Protein A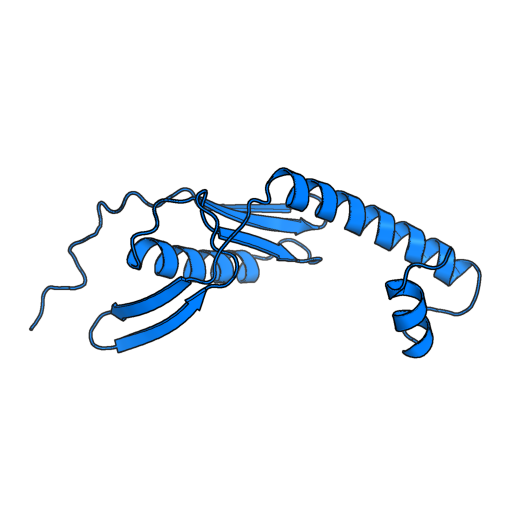F-A0A376MHC3-F1 (afdb_monomer_lite)

Secondary structure (DSSP, 8-state):
---HHHHHHHHTT-SPSSHHHHHHHHHHHHHHHHHHHHHHHH----EEEEEEEEETTEEEEEEEEEEETTEEEEE-SS---HHHHHHHHHHHHHHHHTT---EEEEE-STT-EEEE----STT-SSSS---

Radius of gyration: 19.4 Å; chains: 1; bounding box: 50×26×53 Å

Sequence (131 aa):
MPNACSAASGRQGILPYGAFGEIFWETQCQEMQQLADRVIACRQPGQSMEIDLACNGVQITGWLPQVQPDGLLRWRPSLLSVAQGMQLWLEHLVYCASGGNGESRLFLRKDGEWRFSAACSRNRLCITSHN

Structure (mmCIF, N/CA/C/O backbone):
data_AF-A0A376MHC3-F1
#
_entry.id   AF-A0A376MHC3-F1
#
loop_
_atom_site.group_PDB
_atom_site.id
_atom_site.type_symbol
_atom_site.label_atom_id
_atom_site.label_alt_id
_atom_site.label_comp_id
_atom_site.label_asym_id
_atom_site.label_entity_id
_atom_site.label_seq_id
_atom_site.pdbx_PDB_ins_code
_atom_site.Cartn_x
_atom_site.Cartn_y
_atom_site.Cartn_z
_atom_site.occupancy
_atom_site.B_iso_or_equiv
_atom_site.auth_seq_id
_atom_site.auth_comp_id
_atom_site.auth_asym_id
_atom_site.auth_atom_id
_atom_site.pdbx_PDB_model_num
ATOM 1 N N . MET A 1 1 ? 23.035 7.790 -19.180 1.00 39.22 1 MET A N 1
ATOM 2 C CA . MET A 1 1 ? 23.477 7.849 -17.768 1.00 39.22 1 MET A CA 1
ATOM 3 C C . MET A 1 1 ? 22.885 6.633 -17.066 1.00 39.22 1 MET A C 1
ATOM 5 O O . MET A 1 1 ? 21.668 6.513 -17.110 1.00 39.22 1 MET A O 1
ATOM 9 N N . PRO A 1 2 ? 23.670 5.691 -16.516 1.00 51.38 2 PRO A N 1
ATOM 10 C CA . PRO A 1 2 ? 23.103 4.551 -15.798 1.00 51.38 2 PRO A CA 1
ATOM 11 C C . PRO A 1 2 ? 22.424 5.039 -14.511 1.00 51.38 2 PRO A C 1
ATOM 13 O O . PRO A 1 2 ? 23.055 5.675 -13.667 1.00 51.38 2 PRO A O 1
ATOM 16 N N . ASN A 1 3 ? 21.124 4.778 -14.378 1.00 59.78 3 ASN A N 1
ATOM 17 C CA . ASN A 1 3 ? 20.360 5.116 -13.179 1.00 59.78 3 ASN A CA 1
ATOM 18 C C . ASN A 1 3 ? 20.926 4.332 -11.980 1.00 59.78 3 ASN A C 1
ATOM 20 O O . ASN A 1 3 ? 21.339 3.187 -12.136 1.00 59.78 3 ASN A O 1
ATOM 24 N N . ALA A 1 4 ? 20.918 4.900 -10.768 1.00 62.62 4 ALA A N 1
ATOM 25 C CA . ALA A 1 4 ? 21.529 4.280 -9.576 1.00 62.62 4 ALA A CA 1
ATOM 26 C C . ALA A 1 4 ? 21.085 2.818 -9.323 1.00 62.62 4 ALA A C 1
ATOM 28 O O . ALA A 1 4 ? 21.838 2.008 -8.783 1.00 62.62 4 ALA A O 1
ATOM 29 N N . CYS A 1 5 ? 19.879 2.461 -9.772 1.00 57.84 5 CYS A N 1
ATOM 30 C CA . CYS A 1 5 ? 19.311 1.121 -9.670 1.00 57.84 5 CYS A CA 1
ATOM 31 C C . CYS A 1 5 ? 19.955 0.094 -10.638 1.00 57.84 5 CYS A C 1
ATOM 33 O O . CYS A 1 5 ? 20.088 -1.079 -10.278 1.00 57.84 5 CYS A O 1
ATOM 35 N N . SER A 1 6 ? 20.447 0.513 -11.815 1.00 58.00 6 SER A N 1
ATOM 36 C CA . SER A 1 6 ? 21.158 -0.380 -12.750 1.00 58.00 6 SER A CA 1
ATOM 37 C C . SER A 1 6 ? 22.567 -0.698 -12.251 1.00 58.00 6 SER A C 1
ATOM 39 O O . SER A 1 6 ? 22.992 -1.852 -12.268 1.00 58.00 6 SER A O 1
ATOM 41 N N . ALA A 1 7 ? 23.255 0.306 -11.699 1.00 59.09 7 ALA A N 1
ATOM 42 C CA . ALA A 1 7 ? 24.567 0.137 -11.080 1.00 59.09 7 ALA A CA 1
ATOM 43 C C . ALA A 1 7 ? 24.512 -0.798 -9.855 1.00 59.09 7 ALA A C 1
ATOM 45 O O . ALA A 1 7 ? 25.404 -1.627 -9.662 1.00 59.09 7 ALA A O 1
ATOM 46 N N . ALA A 1 8 ? 23.447 -0.708 -9.050 1.00 60.25 8 ALA A N 1
ATOM 47 C CA . ALA A 1 8 ? 23.231 -1.594 -7.906 1.00 60.25 8 ALA A CA 1
ATOM 48 C C . ALA A 1 8 ? 22.951 -3.049 -8.325 1.00 60.25 8 ALA A C 1
ATOM 50 O O . ALA A 1 8 ? 23.429 -3.979 -7.673 1.00 60.25 8 ALA A O 1
ATOM 51 N N . SER A 1 9 ? 22.210 -3.252 -9.416 1.00 59.19 9 SER A N 1
ATOM 52 C CA . SER A 1 9 ? 21.855 -4.589 -9.913 1.00 59.19 9 SER A CA 1
ATOM 53 C C . SER A 1 9 ? 23.020 -5.272 -10.644 1.00 59.19 9 SER A C 1
ATOM 55 O O . SER A 1 9 ? 23.208 -6.481 -10.510 1.00 59.19 9 SER A O 1
ATOM 57 N N . GLY A 1 10 ? 23.865 -4.497 -11.336 1.00 59.44 10 GLY A N 1
ATOM 58 C CA . GLY A 1 10 ? 25.104 -4.988 -11.948 1.00 59.44 10 GLY A CA 1
ATOM 59 C C . GLY A 1 10 ? 26.137 -5.477 -10.926 1.00 59.44 10 GLY A C 1
ATOM 60 O O . GLY A 1 10 ? 26.803 -6.479 -11.163 1.00 59.44 10 GLY A O 1
ATOM 61 N N . ARG A 1 11 ? 26.229 -4.843 -9.745 1.00 55.06 11 ARG A N 1
ATOM 62 C CA . ARG A 1 11 ? 27.092 -5.327 -8.646 1.00 55.06 11 ARG A CA 1
ATOM 63 C C . ARG A 1 11 ? 26.609 -6.628 -8.007 1.00 55.06 11 ARG A C 1
ATOM 65 O O . ARG A 1 11 ? 27.424 -7.357 -7.460 1.00 55.06 11 ARG A O 1
ATOM 72 N N . GLN A 1 12 ? 25.309 -6.907 -8.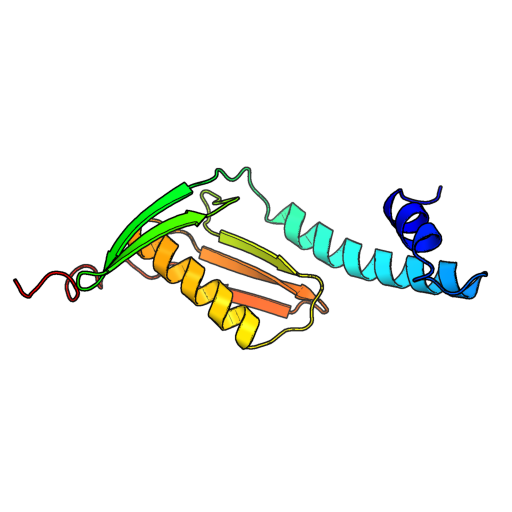058 1.00 60.88 12 GLN A N 1
ATOM 73 C CA . GLN A 1 12 ? 24.720 -8.125 -7.492 1.00 60.88 12 GLN A CA 1
ATOM 74 C C . GLN A 1 12 ? 24.767 -9.320 -8.460 1.00 60.88 12 GLN A C 1
ATOM 76 O O . GLN A 1 12 ? 24.383 -10.418 -8.075 1.00 60.88 12 GLN A O 1
ATOM 81 N N . GLY A 1 13 ? 25.228 -9.129 -9.706 1.00 59.88 13 GLY A N 1
ATOM 82 C CA . GLY A 1 13 ? 25.281 -10.190 -10.720 1.00 59.88 13 GLY A CA 1
ATOM 83 C C . GLY A 1 13 ? 23.908 -10.631 -11.245 1.00 59.88 13 GLY A C 1
ATOM 84 O O . GLY A 1 13 ? 23.799 -11.688 -11.854 1.00 59.88 13 GLY A O 1
ATOM 85 N N . ILE A 1 14 ? 22.855 -9.839 -11.002 1.00 61.97 14 ILE A N 1
ATOM 86 C CA . ILE A 1 14 ? 21.462 -10.168 -11.359 1.00 61.97 14 ILE A CA 1
ATOM 87 C C . ILE A 1 14 ? 21.170 -9.858 -12.838 1.00 61.97 14 ILE A C 1
ATOM 89 O O . ILE A 1 14 ? 20.256 -10.439 -13.421 1.00 61.97 14 ILE A O 1
ATOM 93 N N . LEU A 1 15 ? 21.944 -8.964 -13.467 1.00 60.69 15 LEU A N 1
ATOM 94 C CA . LEU A 1 15 ? 21.816 -8.679 -14.898 1.00 60.69 15 LEU A CA 1
ATOM 95 C C . LEU A 1 15 ? 22.823 -9.495 -15.721 1.00 60.69 15 LEU A C 1
ATOM 97 O O . LEU A 1 15 ? 24.006 -9.519 -15.372 1.00 60.69 15 LEU A O 1
ATOM 101 N N . PRO A 1 16 ? 22.400 -10.091 -16.851 1.00 57.19 16 PRO A N 1
ATOM 102 C CA . PRO A 1 16 ? 23.328 -10.667 -17.813 1.00 57.19 16 PRO A CA 1
ATOM 103 C C . PRO A 1 16 ? 24.229 -9.568 -18.398 1.00 57.19 16 PRO A C 1
ATOM 105 O O . PRO A 1 16 ? 23.755 -8.501 -18.790 1.00 57.19 16 PRO A O 1
ATOM 108 N N . TYR A 1 17 ? 25.537 -9.824 -18.449 1.00 53.75 17 TYR A N 1
ATOM 109 C CA . TYR A 1 17 ? 26.520 -8.885 -18.991 1.00 53.75 17 TYR A CA 1
ATOM 110 C C . TYR A 1 17 ? 26.322 -8.674 -20.505 1.00 53.75 17 TYR A C 1
ATOM 112 O O . TYR A 1 17 ? 26.185 -9.637 -21.258 1.00 53.75 17 TYR A O 1
ATOM 120 N N . GLY A 1 18 ? 26.362 -7.414 -20.955 1.00 67.56 18 GLY A N 1
ATOM 121 C CA . GLY A 1 18 ? 26.333 -7.023 -22.373 1.00 67.56 18 GLY A CA 1
ATOM 122 C C . GLY A 1 18 ? 25.060 -6.281 -22.806 1.00 67.56 18 GLY A C 1
ATOM 123 O O . GLY A 1 18 ? 24.183 -6.001 -21.993 1.00 67.56 18 GLY A O 1
ATOM 124 N N . ALA A 1 19 ? 24.949 -5.987 -24.108 1.00 66.56 19 ALA A N 1
ATOM 125 C CA . ALA A 1 19 ? 23.841 -5.221 -24.704 1.00 66.56 19 ALA A CA 1
ATOM 126 C C . ALA A 1 19 ? 22.444 -5.816 -24.415 1.00 66.56 19 ALA A C 1
ATOM 128 O O . ALA A 1 19 ? 21.462 -5.088 -24.315 1.00 66.56 19 ALA A O 1
ATOM 129 N N . PHE A 1 20 ? 22.351 -7.133 -24.203 1.00 66.69 20 PHE A N 1
ATOM 130 C CA . PHE A 1 20 ? 21.110 -7.795 -23.786 1.00 66.69 20 PHE A CA 1
ATOM 131 C C . PHE A 1 20 ? 20.649 -7.385 -22.379 1.00 66.69 20 PHE A C 1
ATOM 133 O O . PHE A 1 20 ? 19.447 -7.269 -22.145 1.00 66.69 20 PHE A O 1
ATOM 140 N N . GLY A 1 21 ? 21.579 -7.136 -21.452 1.00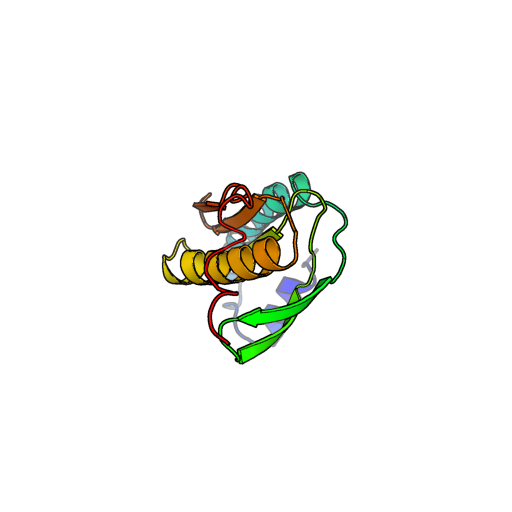 69.19 21 GLY A N 1
ATOM 141 C CA . GLY A 1 21 ? 21.260 -6.646 -20.112 1.00 69.19 21 GLY A CA 1
ATOM 142 C C . GLY A 1 21 ? 20.736 -5.213 -20.132 1.00 69.19 21 GLY A C 1
ATOM 143 O O . GLY A 1 21 ? 19.810 -4.896 -19.391 1.00 69.19 21 GLY A O 1
ATOM 144 N N . GLU A 1 22 ? 21.272 -4.369 -21.017 1.00 71.62 22 GLU A N 1
ATOM 145 C CA . GLU A 1 22 ? 20.808 -2.989 -21.199 1.00 71.62 22 GLU A CA 1
ATOM 146 C C . GLU A 1 22 ? 19.400 -2.938 -21.802 1.00 71.62 22 GLU A C 1
ATOM 148 O O . GLU A 1 22 ? 18.542 -2.255 -21.252 1.00 71.62 22 GLU A O 1
ATOM 153 N N . ILE A 1 23 ? 19.124 -3.731 -22.844 1.00 76.88 23 ILE A N 1
ATOM 154 C CA . ILE A 1 23 ? 17.788 -3.817 -23.465 1.00 76.88 23 ILE A CA 1
ATOM 155 C C . ILE A 1 23 ? 16.752 -4.364 -22.472 1.00 76.88 23 ILE A C 1
ATOM 157 O O . ILE A 1 23 ? 15.638 -3.841 -22.358 1.00 76.88 23 ILE A O 1
ATOM 161 N N . PHE A 1 24 ? 17.111 -5.407 -21.716 1.00 76.19 24 PHE A N 1
ATOM 162 C CA . PHE A 1 24 ? 16.239 -5.960 -20.680 1.00 76.19 24 PHE A CA 1
ATOM 163 C C . PHE A 1 24 ? 15.967 -4.933 -19.575 1.00 76.19 24 PHE A C 1
ATOM 165 O O . PHE A 1 24 ? 14.821 -4.740 -19.173 1.00 76.19 24 PHE A O 1
ATOM 172 N N . TRP A 1 25 ? 17.003 -4.232 -19.112 1.00 77.06 25 TRP A N 1
ATOM 173 C CA . TRP A 1 25 ? 16.874 -3.181 -18.109 1.00 77.06 25 TRP A CA 1
ATOM 174 C C . TRP A 1 25 ? 15.997 -2.025 -18.587 1.00 77.06 25 TRP A C 1
ATOM 176 O O . TRP A 1 25 ? 15.136 -1.565 -17.843 1.00 77.06 25 TRP A O 1
ATOM 186 N N . GLU A 1 26 ? 16.181 -1.577 -19.826 1.00 81.06 26 GLU A N 1
ATOM 187 C CA . GLU A 1 26 ? 15.399 -0.495 -20.418 1.00 81.06 26 GLU A CA 1
ATOM 188 C C . GLU A 1 26 ? 13.914 -0.866 -20.514 1.00 81.06 26 GLU A C 1
ATOM 190 O O . GLU A 1 26 ? 13.059 -0.083 -20.098 1.00 81.06 26 GLU A O 1
ATOM 195 N N . THR A 1 27 ? 13.611 -2.098 -20.931 1.00 81.19 27 THR A N 1
ATOM 196 C CA . THR A 1 27 ? 12.235 -2.622 -20.974 1.00 81.19 27 THR A CA 1
ATOM 197 C C . THR A 1 27 ? 11.613 -2.662 -19.573 1.00 81.19 27 THR A C 1
ATOM 199 O O . THR A 1 27 ? 10.507 -2.165 -19.356 1.00 81.19 27 THR A O 1
ATOM 202 N N . GLN A 1 28 ? 12.342 -3.186 -18.582 1.00 78.31 28 GLN A N 1
ATOM 203 C CA . GLN A 1 28 ? 11.876 -3.237 -17.194 1.00 78.31 28 GLN A CA 1
ATOM 204 C C . GLN A 1 28 ? 11.690 -1.834 -16.597 1.00 78.31 28 GLN A C 1
ATOM 206 O O . GLN A 1 28 ? 10.730 -1.605 -15.857 1.00 78.31 28 GLN A O 1
ATOM 211 N N . CYS A 1 29 ? 12.575 -0.890 -16.928 1.00 81.81 29 CYS A N 1
ATOM 212 C CA . CYS A 1 29 ? 12.460 0.508 -16.532 1.00 81.81 29 CYS A CA 1
ATOM 213 C C . CYS A 1 29 ? 11.230 1.170 -17.146 1.00 81.81 29 CYS A C 1
ATOM 215 O O . CYS A 1 29 ? 10.523 1.858 -16.421 1.00 81.81 29 CYS A O 1
ATOM 217 N N . GLN A 1 30 ? 10.940 0.945 -18.429 1.00 83.62 30 GLN A N 1
ATOM 218 C CA . GLN A 1 30 ? 9.736 1.478 -19.069 1.00 83.62 30 GLN A CA 1
ATOM 219 C C . GLN A 1 30 ? 8.461 0.941 -18.406 1.00 83.62 30 GLN A C 1
ATOM 221 O O . GLN A 1 30 ? 7.579 1.726 -18.060 1.00 83.62 30 GLN A O 1
ATOM 226 N N . GLU A 1 31 ? 8.386 -0.365 -18.131 1.00 82.75 31 GLU A N 1
ATOM 227 C CA . GLU A 1 31 ? 7.243 -0.953 -17.416 1.00 82.75 31 GLU A CA 1
ATOM 228 C C . GLU A 1 31 ? 7.091 -0.393 -15.991 1.00 82.75 31 GLU A C 1
ATOM 230 O O . GLU A 1 31 ? 5.981 -0.139 -15.521 1.00 82.75 31 GLU A O 1
ATOM 235 N N . MET A 1 32 ? 8.203 -0.207 -15.271 1.00 84.12 32 MET A N 1
ATOM 236 C CA . MET A 1 32 ? 8.178 0.374 -13.926 1.00 84.12 32 MET A CA 1
ATOM 237 C C . MET A 1 32 ? 7.841 1.864 -13.943 1.00 84.12 32 MET A C 1
ATOM 239 O O . MET A 1 32 ? 7.171 2.326 -13.023 1.00 84.12 32 MET A O 1
ATOM 243 N N . GLN A 1 33 ? 8.267 2.599 -14.971 1.00 85.50 33 GLN A N 1
ATOM 244 C CA . GLN A 1 33 ? 7.974 4.019 -15.123 1.00 85.50 33 GLN A CA 1
ATOM 245 C C . GLN A 1 33 ? 6.476 4.241 -15.325 1.00 85.50 33 GLN A C 1
ATOM 247 O O . GLN A 1 33 ? 5.896 5.053 -14.616 1.00 85.50 33 GLN A O 1
ATOM 252 N N . GLN A 1 34 ? 5.826 3.443 -16.178 1.00 86.19 34 GLN A N 1
ATOM 253 C CA . GLN A 1 34 ? 4.371 3.505 -16.364 1.00 86.19 34 GLN A CA 1
ATOM 254 C C . GLN A 1 34 ? 3.608 3.293 -15.048 1.00 86.19 34 GLN A C 1
ATOM 256 O O . GLN A 1 34 ? 2.675 4.032 -14.732 1.00 86.19 34 GLN A O 1
ATOM 261 N N . LEU A 1 35 ? 4.030 2.314 -14.239 1.00 86.62 35 LEU A N 1
ATOM 262 C CA . LEU A 1 35 ? 3.457 2.097 -12.910 1.00 86.62 35 LEU A CA 1
ATOM 263 C C . LEU A 1 35 ? 3.727 3.289 -11.978 1.00 86.62 35 LEU A C 1
ATOM 265 O O . LEU A 1 35 ? 2.828 3.727 -11.260 1.00 86.62 35 LEU A O 1
ATOM 269 N N . ALA A 1 36 ? 4.954 3.813 -11.984 1.00 86.69 36 ALA A N 1
ATOM 270 C CA . ALA A 1 36 ? 5.352 4.938 -11.148 1.00 86.69 36 ALA A CA 1
ATOM 271 C C . ALA A 1 36 ? 4.556 6.204 -11.482 1.00 86.69 36 ALA A C 1
ATOM 273 O O . ALA A 1 36 ? 4.080 6.861 -10.561 1.00 86.69 36 ALA A O 1
ATOM 274 N N . ASP A 1 37 ? 4.339 6.507 -12.762 1.00 88.12 37 ASP A N 1
ATOM 275 C CA . ASP A 1 37 ? 3.577 7.676 -13.205 1.00 88.12 37 ASP A CA 1
ATOM 276 C C . ASP A 1 37 ? 2.132 7.623 -12.686 1.00 88.12 37 ASP A C 1
ATOM 278 O O . ASP A 1 37 ? 1.627 8.607 -12.141 1.00 88.12 37 ASP A O 1
ATOM 282 N N . ARG A 1 38 ? 1.492 6.446 -12.739 1.00 87.25 38 ARG A N 1
ATOM 283 C CA . ARG A 1 38 ? 0.152 6.227 -12.164 1.00 87.25 38 ARG A CA 1
ATOM 284 C C . ARG A 1 38 ? 0.125 6.437 -10.650 1.00 87.25 38 ARG A C 1
ATOM 286 O O . ARG A 1 38 ? -0.791 7.074 -10.127 1.00 87.25 38 ARG A O 1
ATOM 293 N N . VAL A 1 39 ? 1.124 5.901 -9.945 1.00 87.50 39 VAL A N 1
ATOM 294 C CA . VAL A 1 39 ? 1.247 6.052 -8.489 1.00 87.50 39 VAL A CA 1
A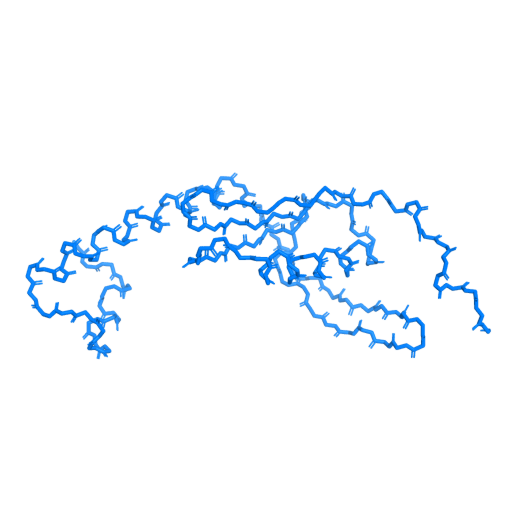TOM 295 C C . VAL A 1 39 ? 1.453 7.519 -8.131 1.00 87.50 39 VAL A C 1
ATOM 297 O O . VAL A 1 39 ? 0.755 8.016 -7.257 1.00 87.50 39 VAL A O 1
ATOM 300 N N . ILE A 1 40 ? 2.369 8.215 -8.808 1.00 87.69 40 ILE A N 1
ATOM 301 C CA . ILE A 1 40 ? 2.701 9.623 -8.557 1.00 87.69 40 ILE A CA 1
ATOM 302 C C . ILE A 1 40 ? 1.486 10.517 -8.808 1.00 87.69 40 ILE A C 1
ATOM 304 O O . ILE A 1 40 ? 1.200 11.368 -7.972 1.00 87.69 40 ILE A O 1
ATOM 308 N N . ALA A 1 41 ? 0.733 10.284 -9.886 1.00 88.81 41 ALA A N 1
ATOM 309 C CA . ALA A 1 41 ? -0.473 11.051 -10.200 1.00 88.81 41 ALA A CA 1
ATOM 310 C C . ALA A 1 41 ? -1.548 10.968 -9.100 1.00 88.81 41 ALA A C 1
ATOM 312 O O . ALA A 1 41 ? -2.274 11.930 -8.869 1.00 88.81 41 ALA A O 1
ATOM 313 N N . CYS A 1 42 ? -1.639 9.829 -8.407 1.00 85.31 42 CYS A N 1
ATOM 314 C CA . CYS A 1 42 ? -2.585 9.622 -7.307 1.00 85.31 42 CYS A CA 1
ATOM 315 C C . CYS A 1 42 ? -1.973 9.858 -5.918 1.00 85.31 42 CYS A C 1
ATOM 317 O O . CYS A 1 42 ? -2.682 9.736 -4.922 1.00 85.31 42 CYS A O 1
ATOM 319 N N . ARG A 1 43 ? -0.663 10.111 -5.819 1.00 84.38 43 ARG A N 1
ATOM 320 C CA . ARG A 1 43 ? 0.043 10.167 -4.540 1.00 84.38 43 ARG A CA 1
ATOM 321 C C . ARG A 1 43 ? -0.077 11.551 -3.928 1.00 84.38 43 ARG A C 1
ATOM 323 O O . ARG A 1 43 ? 0.462 12.526 -4.437 1.00 84.38 43 ARG A O 1
ATOM 330 N N . GLN A 1 44 ? -0.664 11.585 -2.748 1.00 84.94 44 GLN A N 1
ATOM 331 C CA . GLN A 1 44 ? -0.684 12.735 -1.862 1.00 84.94 44 GLN A CA 1
ATOM 332 C C . GLN A 1 44 ? 0.298 12.554 -0.698 1.00 84.94 44 GLN A C 1
ATOM 334 O O . GLN A 1 44 ? 0.730 11.428 -0.410 1.00 84.94 44 GLN A O 1
ATOM 339 N N . PRO A 1 45 ? 0.697 13.649 -0.025 1.00 82.00 45 PRO A N 1
ATOM 340 C CA . PRO A 1 45 ? 1.454 13.556 1.215 1.00 82.00 45 PRO A CA 1
ATOM 341 C C . PRO A 1 45 ? 0.653 12.749 2.243 1.00 82.00 45 PRO A C 1
ATOM 343 O O . PRO A 1 45 ? -0.431 13.148 2.658 1.00 82.00 45 PRO A O 1
ATOM 346 N N . GLY A 1 46 ? 1.192 11.592 2.622 1.00 81.81 46 GLY A N 1
ATOM 347 C CA . GLY A 1 46 ? 0.611 10.725 3.638 1.00 81.81 46 GLY A CA 1
ATOM 348 C C . GLY A 1 46 ? 1.423 10.753 4.926 1.00 81.81 46 GLY A C 1
ATOM 349 O O . GLY A 1 46 ? 2.643 10.925 4.889 1.00 81.81 46 GLY A O 1
ATOM 350 N N . GLN A 1 47 ? 0.752 10.557 6.055 1.00 84.94 47 GLN A N 1
ATOM 351 C CA . GLN A 1 47 ? 1.380 10.438 7.369 1.00 84.94 47 GLN A CA 1
ATOM 352 C C . GLN A 1 47 ? 1.349 8.983 7.841 1.00 84.94 47 GLN A C 1
ATOM 354 O O . GLN A 1 47 ? 0.593 8.155 7.326 1.00 84.94 47 GLN A O 1
ATOM 359 N N . SER A 1 48 ? 2.216 8.645 8.790 1.00 87.31 48 SER A N 1
ATOM 360 C CA . SER A 1 48 ? 2.125 7.360 9.481 1.00 87.31 48 SER A CA 1
ATOM 361 C C . SER A 1 48 ? 1.034 7.458 10.536 1.00 87.31 48 SER A C 1
ATOM 363 O O . SER A 1 48 ? 1.085 8.346 11.382 1.00 87.31 48 SER A O 1
ATOM 365 N N . MET A 1 49 ? 0.061 6.557 10.473 1.00 84.50 49 MET A N 1
ATOM 366 C CA . MET A 1 49 ? -1.026 6.478 11.441 1.00 84.50 49 MET A CA 1
ATOM 367 C C . MET A 1 49 ? -0.760 5.324 12.400 1.00 84.50 49 MET A C 1
ATOM 369 O O . MET A 1 49 ? -0.486 4.202 11.962 1.00 84.50 49 MET A O 1
ATOM 373 N N . GLU A 1 50 ? -0.832 5.606 13.695 1.00 88.88 50 GLU A N 1
ATOM 374 C CA . GLU A 1 50 ? -0.828 4.572 14.723 1.00 88.88 50 GLU A CA 1
ATOM 375 C C . GLU A 1 50 ? -2.202 3.899 14.770 1.00 88.88 50 GLU A C 1
ATOM 377 O O . GLU A 1 50 ? -3.245 4.549 14.682 1.00 88.88 50 GLU A O 1
ATOM 382 N N . ILE A 1 51 ? -2.184 2.576 14.859 1.00 84.94 51 ILE A N 1
ATOM 383 C CA . ILE A 1 51 ? -3.358 1.729 14.983 1.00 84.94 51 ILE A CA 1
ATOM 384 C C . ILE A 1 51 ? -3.360 1.183 16.400 1.00 84.94 51 ILE A C 1
ATOM 386 O O . ILE A 1 51 ? -2.417 0.494 16.785 1.00 84.94 51 ILE A O 1
ATOM 390 N N . ASP A 1 52 ? -4.440 1.450 17.123 1.00 85.06 52 ASP A N 1
ATOM 391 C CA . ASP A 1 52 ? -4.761 0.811 18.393 1.00 85.06 52 ASP A CA 1
ATOM 392 C C . ASP A 1 52 ? -6.241 0.411 18.366 1.00 85.06 52 ASP A C 1
ATOM 394 O O . ASP A 1 52 ? -7.137 1.256 18.443 1.00 85.06 52 ASP A O 1
ATOM 398 N N . LEU A 1 53 ? -6.503 -0.872 18.112 1.00 82.06 53 LEU A N 1
ATOM 399 C CA . LEU A 1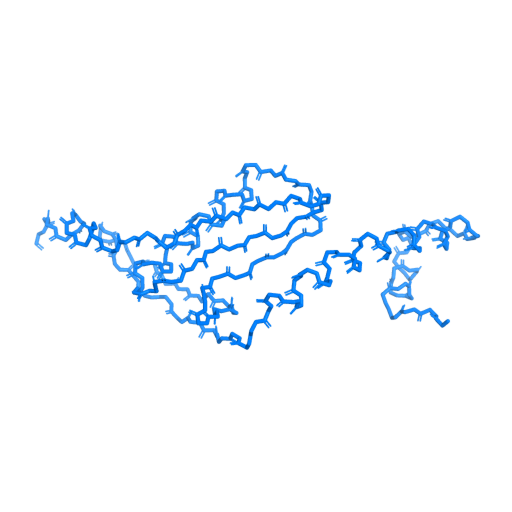 53 ? -7.852 -1.404 17.936 1.00 82.06 53 LEU A CA 1
ATOM 400 C C . LEU A 1 53 ? -8.100 -2.596 18.850 1.00 82.06 53 LEU A C 1
ATOM 402 O O . LEU A 1 53 ? -7.440 -3.627 18.733 1.00 82.06 53 LEU A O 1
ATOM 406 N N . ALA A 1 54 ? -9.156 -2.505 19.653 1.00 81.56 54 ALA A N 1
ATOM 407 C CA . ALA A 1 54 ? -9.683 -3.629 20.410 1.00 81.56 54 ALA A CA 1
ATOM 408 C C . ALA A 1 54 ? -10.734 -4.380 19.577 1.00 81.56 54 ALA A C 1
ATOM 410 O O . ALA A 1 54 ? -11.819 -3.861 19.310 1.00 81.56 54 ALA A O 1
ATOM 411 N N . CYS A 1 55 ? -10.436 -5.617 19.181 1.00 75.81 55 CYS A N 1
ATOM 412 C CA . CYS A 1 55 ? -11.368 -6.499 18.481 1.00 75.81 55 CYS A CA 1
ATOM 413 C C . CYS A 1 55 ? -11.581 -7.778 19.298 1.00 75.81 55 CYS A C 1
ATOM 415 O O . CYS A 1 55 ? -10.657 -8.571 19.454 1.00 75.81 55 CYS A O 1
ATOM 417 N N . ASN A 1 56 ? -12.791 -7.989 19.831 1.00 74.50 56 ASN A N 1
ATOM 418 C CA . ASN A 1 56 ? -13.169 -9.204 20.574 1.00 74.50 56 ASN A CA 1
ATOM 419 C C . ASN A 1 56 ? -12.175 -9.614 21.684 1.00 74.50 56 ASN A C 1
ATOM 421 O O . ASN A 1 56 ? -11.855 -10.790 21.841 1.00 74.50 56 ASN A O 1
ATOM 425 N N . GLY A 1 57 ? -11.656 -8.640 22.439 1.00 79.06 57 GLY A N 1
ATOM 426 C CA . GLY A 1 57 ? -10.681 -8.879 23.512 1.00 79.06 57 GLY A CA 1
ATOM 427 C C . GLY A 1 57 ? -9.226 -9.039 23.049 1.00 79.06 57 GLY A C 1
ATOM 428 O O . GLY A 1 57 ? -8.343 -9.199 23.887 1.00 79.06 57 GLY A O 1
ATOM 429 N N . VAL A 1 58 ? -8.953 -8.953 21.745 1.00 82.50 58 VAL A N 1
ATOM 430 C CA . VAL A 1 58 ? -7.601 -8.909 21.174 1.00 82.50 58 VAL A CA 1
ATOM 431 C C . VAL A 1 58 ? -7.258 -7.469 20.805 1.00 82.50 58 VAL A C 1
ATOM 433 O O . VAL A 1 58 ? -8.015 -6.813 20.091 1.00 82.50 58 VAL A O 1
ATOM 436 N N . GLN A 1 59 ? -6.109 -6.987 21.279 1.00 83.81 59 GLN A N 1
ATOM 437 C CA . GLN A 1 59 ? -5.569 -5.685 20.890 1.00 83.81 59 GLN A CA 1
ATOM 438 C C . GLN A 1 59 ? -4.717 -5.836 19.632 1.00 83.81 59 GLN A C 1
ATOM 440 O O . GLN A 1 59 ? -3.779 -6.635 19.597 1.00 83.81 59 GLN A O 1
ATOM 445 N N . ILE A 1 60 ? -5.052 -5.074 18.599 1.00 83.06 60 ILE A N 1
ATOM 446 C CA . ILE A 1 60 ? -4.297 -4.980 17.356 1.00 83.06 60 ILE A CA 1
ATOM 447 C C . ILE A 1 60 ? -3.590 -3.632 17.381 1.00 83.06 60 ILE A C 1
ATOM 449 O O . ILE A 1 60 ? -4.215 -2.595 17.154 1.00 83.06 60 ILE A O 1
ATOM 453 N N . THR A 1 61 ? -2.287 -3.668 17.652 1.00 87.94 61 THR A N 1
ATOM 454 C CA . THR A 1 61 ? -1.425 -2.487 17.637 1.00 87.94 61 THR A CA 1
ATOM 455 C C . THR A 1 61 ? -0.455 -2.535 16.465 1.00 87.94 61 THR A C 1
ATOM 457 O O . THR A 1 61 ? 0.050 -3.595 16.084 1.00 87.94 61 THR A O 1
ATOM 460 N N . GLY A 1 62 ? -0.198 -1.385 15.850 1.00 88.31 62 GLY A N 1
ATOM 461 C CA . GLY A 1 62 ? 0.730 -1.306 14.729 1.00 88.31 62 GLY A CA 1
ATOM 462 C C . GLY A 1 62 ? 0.770 0.061 14.069 1.00 88.31 62 GLY A C 1
ATOM 463 O O . GLY A 1 62 ? 0.072 0.987 14.462 1.00 88.31 62 GLY A O 1
ATOM 464 N N . TRP A 1 63 ? 1.590 0.176 13.029 1.00 88.94 63 TRP A N 1
ATOM 465 C CA . TRP A 1 63 ? 1.747 1.413 12.270 1.00 88.94 63 TRP A CA 1
ATOM 466 C C . TRP A 1 63 ? 1.326 1.186 10.826 1.00 88.94 63 TRP A C 1
ATOM 468 O O . TRP A 1 63 ? 1.845 0.295 10.151 1.00 88.94 63 TRP A O 1
ATOM 478 N N . LEU A 1 64 ? 0.411 2.019 10.338 1.00 87.00 64 LEU A N 1
ATOM 479 C CA . LEU A 1 64 ? 0.042 2.092 8.931 1.00 87.00 64 LEU A CA 1
ATOM 480 C C . LEU A 1 64 ? 0.822 3.255 8.290 1.00 87.00 64 LEU A C 1
ATOM 482 O O . LEU A 1 64 ? 0.510 4.419 8.544 1.00 87.00 64 LEU A O 1
ATOM 486 N N . PRO A 1 65 ? 1.868 2.984 7.484 1.00 85.25 65 PRO A N 1
ATOM 487 C CA . PRO A 1 65 ? 2.644 4.041 6.847 1.00 85.25 65 PRO A CA 1
ATOM 488 C C . PRO A 1 65 ? 1.938 4.575 5.599 1.00 85.25 65 PRO A C 1
ATOM 490 O O . PRO A 1 65 ? 1.327 3.804 4.854 1.00 85.25 65 PRO A O 1
ATOM 493 N N . GLN A 1 66 ? 2.151 5.864 5.313 1.00 84.88 66 GLN A N 1
ATOM 494 C CA . GLN A 1 66 ? 1.678 6.558 4.105 1.00 84.88 66 GLN A CA 1
ATOM 495 C C . GLN A 1 66 ? 0.151 6.593 3.953 1.00 84.88 66 GLN A C 1
ATOM 497 O O . GLN A 1 66 ? -0.376 6.455 2.848 1.00 84.88 66 GLN A O 1
ATOM 502 N N . VAL A 1 67 ? -0.555 6.816 5.059 1.00 85.94 67 VAL A N 1
ATOM 503 C CA . VAL A 1 67 ? -1.993 7.085 5.046 1.00 85.94 67 VAL A CA 1
ATOM 504 C C . VAL A 1 67 ? -2.223 8.477 4.472 1.00 85.94 67 VAL A C 1
ATOM 506 O O . VAL A 1 67 ? -1.751 9.471 5.023 1.00 85.94 67 VAL A O 1
ATOM 509 N N . GLN A 1 68 ? -2.916 8.538 3.343 1.00 87.81 68 GLN A N 1
ATOM 510 C CA . GLN A 1 68 ? -3.308 9.770 2.664 1.00 87.81 68 GLN A CA 1
ATOM 511 C C . GLN A 1 68 ? -4.695 10.211 3.144 1.00 87.81 68 GLN A C 1
ATOM 513 O O . GLN A 1 68 ? -5.458 9.383 3.649 1.00 87.81 68 GLN A O 1
ATOM 518 N N . PRO A 1 69 ? -5.066 11.492 2.971 1.00 78.75 69 PRO A N 1
ATOM 519 C CA . PRO A 1 69 ? -6.417 11.943 3.306 1.00 78.75 69 PRO A CA 1
ATOM 520 C C . PRO A 1 69 ? -7.485 11.260 2.433 1.00 78.75 69 PRO A C 1
ATOM 522 O O . PRO A 1 69 ? -8.576 10.989 2.923 1.00 78.75 69 PRO A O 1
ATOM 525 N N . ASP A 1 70 ? -7.147 10.886 1.193 1.00 84.12 70 ASP A N 1
ATOM 526 C CA . ASP A 1 70 ? -8.009 10.079 0.318 1.00 84.12 70 ASP A CA 1
ATOM 527 C C . ASP A 1 70 ? -8.038 8.579 0.684 1.00 84.12 70 ASP A C 1
ATOM 529 O O . ASP A 1 70 ? -8.856 7.836 0.139 1.00 84.12 70 ASP A O 1
ATOM 533 N N . GLY A 1 71 ? -7.172 8.124 1.603 1.00 85.94 71 GLY A N 1
ATOM 534 C CA . GLY A 1 71 ? -7.119 6.758 2.135 1.00 85.94 71 GLY A CA 1
ATOM 535 C C . GLY A 1 71 ? -5.759 6.062 1.989 1.00 85.94 71 GLY A C 1
ATOM 536 O O . GLY A 1 71 ? -4.712 6.651 2.256 1.00 85.94 71 GLY A O 1
ATOM 537 N N . LEU A 1 72 ? -5.746 4.777 1.622 1.00 89.00 72 LEU A N 1
ATOM 538 C CA . LEU A 1 72 ? -4.515 3.981 1.510 1.00 89.00 72 LEU A CA 1
ATOM 539 C C . LEU A 1 72 ? -4.088 3.838 0.051 1.00 89.00 72 LEU A C 1
ATOM 541 O O . LEU A 1 72 ? -4.861 3.379 -0.787 1.00 89.00 72 LEU A O 1
ATOM 545 N N . LEU A 1 73 ? -2.824 4.140 -0.240 1.00 90.25 73 LEU A N 1
ATOM 546 C CA . LEU A 1 73 ? -2.219 3.879 -1.543 1.00 90.25 73 LEU A CA 1
ATOM 547 C C . LEU A 1 73 ? -1.053 2.908 -1.386 1.00 90.25 73 LEU A C 1
ATOM 549 O O . LEU A 1 73 ? -0.047 3.216 -0.747 1.00 90.25 73 LEU A O 1
ATOM 553 N N . ARG A 1 74 ? -1.174 1.740 -2.007 1.00 90.56 74 ARG A N 1
ATOM 554 C CA . ARG A 1 74 ? -0.125 0.726 -2.090 1.00 90.56 74 ARG A CA 1
ATOM 555 C C . ARG A 1 74 ? 0.258 0.508 -3.549 1.00 90.56 74 ARG A C 1
ATOM 557 O O . ARG A 1 74 ? -0.540 0.704 -4.461 1.00 90.56 74 ARG A O 1
ATOM 564 N N . TRP A 1 75 ? 1.489 0.084 -3.789 1.00 89.56 75 TRP A N 1
ATOM 565 C CA . TRP A 1 75 ? 1.931 -0.321 -5.118 1.00 89.56 75 TRP A CA 1
ATOM 566 C C . TRP A 1 75 ? 2.946 -1.447 -4.995 1.00 89.56 75 TRP A C 1
ATOM 568 O O . TRP A 1 75 ? 3.728 -1.475 -4.041 1.00 89.56 75 TRP A O 1
ATOM 578 N N . ARG A 1 76 ? 2.922 -2.396 -5.934 1.00 86.44 76 ARG A N 1
ATOM 579 C CA . ARG A 1 76 ? 3.918 -3.473 -6.008 1.00 86.44 76 ARG A CA 1
ATOM 580 C C . ARG A 1 76 ? 4.237 -3.818 -7.462 1.00 86.44 76 ARG A C 1
ATOM 582 O O . ARG A 1 76 ? 3.313 -3.927 -8.268 1.00 86.44 76 ARG A O 1
ATOM 589 N N . PRO A 1 77 ? 5.514 -4.063 -7.812 1.00 83.88 77 PRO A N 1
ATOM 590 C CA . PRO A 1 77 ? 5.913 -4.505 -9.147 1.00 83.88 77 PRO A CA 1
ATOM 591 C C . PRO A 1 77 ? 5.624 -6.007 -9.337 1.00 83.88 77 PRO A C 1
ATOM 593 O O . PRO A 1 77 ? 6.494 -6.786 -9.712 1.00 83.88 77 PRO A O 1
ATOM 596 N N . SER A 1 78 ? 4.399 -6.437 -9.042 1.00 85.62 78 SER A N 1
ATOM 597 C CA . SER A 1 78 ? 3.951 -7.829 -9.119 1.00 85.62 78 SER A CA 1
ATOM 598 C C . SER A 1 78 ? 2.692 -7.922 -9.974 1.00 85.62 78 SER A C 1
ATOM 600 O O . SER A 1 78 ? 1.994 -6.928 -10.170 1.00 85.62 78 SER A O 1
ATOM 602 N N . LEU A 1 79 ? 2.412 -9.113 -10.505 1.00 85.44 79 LEU A N 1
ATOM 603 C CA . LEU A 1 79 ? 1.146 -9.384 -11.184 1.00 85.44 79 LEU A CA 1
ATOM 604 C C . LEU A 1 79 ? -0.010 -9.398 -10.178 1.00 85.44 79 LEU A C 1
ATOM 606 O O . LEU A 1 79 ? 0.187 -9.639 -8.983 1.00 85.44 79 LEU A O 1
ATOM 610 N N . LEU A 1 80 ? -1.222 -9.158 -10.678 1.00 85.88 80 LEU A N 1
ATOM 611 C CA . LEU A 1 80 ? -2.434 -9.188 -9.871 1.00 85.88 80 LEU A CA 1
ATOM 612 C C . LEU A 1 80 ? -2.631 -10.578 -9.251 1.00 85.88 80 LEU A C 1
ATOM 614 O O . LEU A 1 80 ? -2.660 -11.590 -9.946 1.00 85.88 80 LEU A O 1
ATOM 618 N N . SER A 1 81 ? -2.762 -10.615 -7.925 1.00 88.69 81 SER A N 1
ATOM 619 C CA . SER A 1 81 ? -3.005 -11.833 -7.154 1.00 88.69 81 SER A CA 1
ATOM 620 C C . SER A 1 81 ? -4.013 -11.562 -6.044 1.00 88.69 81 SER A C 1
ATOM 622 O O . SER A 1 81 ? -3.998 -10.497 -5.423 1.00 88.69 81 SER A O 1
ATOM 624 N N . VAL A 1 82 ? -4.869 -12.548 -5.772 1.00 87.75 82 VAL A N 1
ATOM 625 C CA . VAL A 1 82 ? -5.889 -12.487 -4.714 1.00 87.75 82 VAL A CA 1
ATOM 626 C C . VAL A 1 82 ? -5.248 -12.304 -3.339 1.00 87.75 82 VAL A C 1
ATOM 628 O O . VAL A 1 82 ? -5.768 -11.552 -2.524 1.00 87.75 82 VAL A O 1
ATOM 631 N N . ALA A 1 83 ? -4.076 -12.901 -3.098 1.00 89.31 83 ALA A N 1
ATOM 632 C CA . ALA A 1 83 ? -3.349 -12.728 -1.840 1.00 89.31 83 ALA A CA 1
ATOM 633 C C . ALA A 1 83 ? -2.986 -11.253 -1.578 1.00 89.31 83 ALA A C 1
ATOM 635 O O . ALA A 1 83 ? -3.037 -10.787 -0.443 1.00 89.31 83 ALA A O 1
ATOM 636 N N . GLN A 1 84 ? -2.671 -10.500 -2.637 1.00 88.31 84 GLN A N 1
ATOM 637 C CA . GLN A 1 84 ? -2.369 -9.069 -2.541 1.00 88.31 84 GLN A CA 1
ATOM 638 C C . GLN A 1 84 ? -3.630 -8.250 -2.246 1.00 88.31 84 GLN A C 1
ATOM 640 O O . GLN A 1 84 ? -3.594 -7.341 -1.419 1.00 88.31 84 GLN A O 1
ATOM 645 N N . GLY A 1 85 ? -4.751 -8.609 -2.880 1.00 88.50 85 GLY A N 1
ATOM 646 C CA . GLY A 1 85 ? -6.059 -8.024 -2.584 1.00 88.50 85 GLY A CA 1
ATOM 647 C C . GLY A 1 85 ? -6.488 -8.282 -1.138 1.00 88.50 85 GLY A C 1
ATOM 648 O O . GLY A 1 85 ? -6.921 -7.358 -0.460 1.00 88.50 85 GLY A O 1
ATOM 649 N N . MET A 1 86 ? -6.288 -9.503 -0.634 1.00 88.88 86 MET A N 1
ATOM 650 C CA . MET A 1 86 ? -6.589 -9.874 0.752 1.00 88.88 86 MET A CA 1
ATOM 651 C C . MET A 1 86 ? -5.726 -9.105 1.759 1.00 88.88 86 MET A C 1
ATOM 653 O O . MET A 1 86 ? -6.240 -8.645 2.775 1.00 88.88 86 MET A O 1
ATOM 657 N N . GLN A 1 87 ? -4.437 -8.912 1.462 1.00 88.62 87 GLN A N 1
ATOM 658 C CA . GLN A 1 87 ? -3.557 -8.082 2.286 1.00 88.62 87 GLN A CA 1
ATOM 659 C C . GLN A 1 87 ? -4.052 -6.627 2.343 1.00 88.62 87 GLN A C 1
ATOM 661 O O . GLN A 1 87 ? -4.203 -6.077 3.433 1.00 88.62 87 GLN A O 1
ATOM 666 N N . LEU A 1 88 ? -4.362 -6.024 1.189 1.00 90.19 88 LEU A N 1
ATOM 667 C CA . LEU A 1 88 ? -4.898 -4.660 1.128 1.00 90.19 88 LEU A CA 1
ATOM 668 C C . LEU A 1 88 ? -6.243 -4.545 1.853 1.00 90.19 88 LEU A C 1
ATOM 670 O O . LEU A 1 88 ? -6.495 -3.550 2.524 1.00 90.19 88 LEU A O 1
ATOM 674 N N . TRP A 1 89 ? -7.099 -5.556 1.725 1.00 89.50 89 TRP A N 1
ATOM 675 C CA . TRP A 1 89 ? -8.392 -5.596 2.395 1.00 89.50 89 TRP A CA 1
ATOM 676 C C . TRP A 1 89 ? -8.245 -5.619 3.919 1.00 89.50 89 TRP A C 1
ATOM 678 O O . TRP A 1 89 ? -8.952 -4.886 4.603 1.00 89.50 89 TRP A O 1
ATOM 688 N N . LEU A 1 90 ? -7.293 -6.387 4.459 1.00 87.50 90 LEU A N 1
ATOM 689 C CA . LEU A 1 90 ? -7.019 -6.403 5.898 1.00 87.50 90 LEU A CA 1
ATOM 690 C C . LEU A 1 90 ? -6.528 -5.032 6.385 1.00 87.50 90 LEU A C 1
ATOM 692 O O . LEU A 1 90 ? -7.037 -4.518 7.378 1.00 87.50 90 LEU A O 1
ATOM 696 N N . GLU A 1 91 ? -5.600 -4.405 5.657 1.00 88.38 91 GLU A N 1
ATOM 697 C CA . GLU A 1 91 ? -5.148 -3.038 5.952 1.00 88.38 91 GLU A CA 1
ATOM 698 C C . GLU A 1 91 ? -6.305 -2.025 5.883 1.00 88.38 91 GLU A C 1
ATOM 700 O O . GLU A 1 91 ? -6.408 -1.148 6.740 1.00 88.38 91 GLU A O 1
ATOM 705 N N . HIS A 1 92 ? -7.206 -2.175 4.907 1.00 87.25 92 HIS A N 1
ATOM 706 C CA . HIS A 1 92 ? -8.394 -1.336 4.750 1.00 87.25 92 HIS A CA 1
ATOM 707 C C . HIS A 1 92 ? -9.373 -1.491 5.919 1.00 87.25 92 HIS A C 1
ATOM 709 O O . HIS A 1 92 ? -9.859 -0.490 6.436 1.00 87.25 92 HIS A O 1
ATOM 715 N N . LEU A 1 93 ? -9.633 -2.718 6.381 1.00 85.25 93 LEU A N 1
ATOM 716 C CA . LEU A 1 93 ? -10.492 -2.963 7.544 1.00 85.25 93 LEU A CA 1
ATOM 717 C C . LEU A 1 93 ? -9.947 -2.289 8.799 1.00 85.25 93 LEU A C 1
ATOM 719 O O . LEU A 1 93 ? -10.694 -1.636 9.524 1.00 85.25 93 LEU A O 1
ATOM 723 N N . VAL A 1 94 ? -8.643 -2.436 9.031 1.00 84.62 94 VAL A N 1
ATOM 724 C CA . VAL A 1 94 ? -7.945 -1.811 10.155 1.00 84.62 94 VAL A CA 1
ATOM 725 C C . VAL A 1 94 ? -8.038 -0.284 10.049 1.00 84.62 94 VAL A C 1
ATOM 727 O O . VAL A 1 94 ? -8.445 0.375 11.000 1.00 84.62 94 VAL A O 1
ATOM 730 N N . TYR A 1 95 ? -7.776 0.281 8.870 1.00 86.31 95 TYR A N 1
ATOM 731 C CA . TYR A 1 95 ? -7.909 1.717 8.613 1.00 86.31 95 TYR A CA 1
ATOM 732 C C . TYR A 1 95 ? -9.338 2.244 8.847 1.00 86.31 95 TYR A C 1
ATOM 734 O O . TYR A 1 95 ? -9.520 3.273 9.503 1.00 86.31 95 TYR A O 1
ATOM 742 N N . CYS A 1 96 ? -10.361 1.529 8.371 1.00 83.88 96 CYS A N 1
ATOM 743 C CA . CYS A 1 96 ? -11.761 1.895 8.588 1.00 83.88 96 CYS A CA 1
ATOM 744 C C . CYS A 1 96 ? -12.177 1.779 10.059 1.00 83.88 96 CYS A C 1
ATOM 746 O O . CYS A 1 96 ? -12.924 2.625 10.555 1.00 83.88 96 CYS A O 1
ATOM 748 N N . ALA A 1 97 ? -11.680 0.768 10.775 1.00 81.88 97 ALA A N 1
ATOM 749 C CA . ALA A 1 97 ? -11.924 0.598 12.204 1.00 81.88 97 ALA A CA 1
ATOM 750 C C . ALA A 1 97 ? -11.276 1.717 13.037 1.00 81.88 97 ALA A C 1
ATOM 752 O O . ALA A 1 97 ? -11.886 2.187 13.997 1.00 81.88 97 ALA A O 1
ATOM 753 N N . SER A 1 98 ? -10.109 2.219 12.619 1.00 79.88 98 SER A N 1
ATOM 754 C CA . SER A 1 98 ? -9.453 3.392 13.218 1.00 79.88 98 SER A CA 1
ATOM 755 C C . SER A 1 98 ? -10.161 4.722 12.915 1.00 79.88 98 SER A C 1
ATOM 757 O O . SER A 1 98 ? -9.739 5.764 13.407 1.00 79.88 98 SER A O 1
ATOM 759 N N . GLY A 1 99 ? -11.250 4.712 12.135 1.00 77.75 99 GLY A N 1
ATOM 760 C CA . GLY A 1 99 ? -12.059 5.895 11.829 1.00 77.75 99 GLY A CA 1
ATOM 761 C C . GLY A 1 99 ? -11.755 6.554 10.482 1.00 77.75 99 GLY A C 1
ATOM 762 O O . GLY A 1 99 ? -12.328 7.601 10.181 1.00 77.75 99 GLY A O 1
ATOM 763 N N . GLY A 1 100 ? -10.898 5.950 9.656 1.00 78.94 100 GLY A N 1
ATOM 764 C CA . GLY A 1 100 ? -10.628 6.411 8.299 1.00 78.94 100 GLY A CA 1
ATOM 765 C C . GLY A 1 100 ? -11.807 6.158 7.354 1.00 78.94 100 GLY A C 1
ATOM 766 O O . GLY A 1 100 ? -12.331 5.049 7.286 1.00 78.94 100 GLY A O 1
ATOM 767 N N . ASN A 1 101 ? -12.220 7.176 6.595 1.00 79.31 101 ASN A N 1
ATOM 768 C CA . ASN A 1 101 ? -13.304 7.071 5.603 1.00 79.31 101 ASN A CA 1
ATOM 769 C C . ASN A 1 101 ? -12.797 7.219 4.154 1.00 79.31 101 ASN A C 1
ATOM 771 O O . ASN A 1 101 ? -13.539 7.625 3.265 1.00 79.31 101 ASN A O 1
ATOM 775 N N . GLY A 1 102 ? -11.510 6.944 3.939 1.00 83.81 102 GLY A N 1
ATOM 776 C CA . GLY A 1 102 ? -10.861 6.963 2.631 1.00 83.81 102 GLY A CA 1
ATOM 777 C C . GLY A 1 102 ? -10.973 5.644 1.861 1.00 83.81 102 GLY A C 1
ATOM 778 O O . GLY A 1 102 ? -11.331 4.592 2.395 1.00 83.81 102 GLY A O 1
ATOM 779 N N . GLU A 1 103 ? -10.628 5.697 0.581 1.00 88.44 103 GLU A N 1
ATOM 780 C CA . GLU A 1 103 ? -10.542 4.537 -0.301 1.00 88.44 103 GLU A CA 1
ATOM 781 C C . GLU A 1 103 ? -9.175 3.856 -0.186 1.00 88.44 103 GLU A C 1
ATOM 783 O O . GLU A 1 103 ? -8.166 4.473 0.139 1.00 88.44 103 GLU A O 1
ATOM 788 N N . SER A 1 104 ? -9.097 2.562 -0.481 1.00 89.38 104 SER A N 1
ATOM 789 C CA . SER A 1 104 ? -7.819 1.846 -0.533 1.00 89.38 104 SER A CA 1
ATOM 790 C C . SER A 1 104 ? -7.535 1.349 -1.938 1.00 89.38 104 SER A C 1
ATOM 792 O O . SER A 1 104 ? -8.356 0.660 -2.540 1.00 89.38 104 SER A O 1
ATOM 794 N N . ARG A 1 105 ? -6.372 1.724 -2.472 1.00 90.56 105 ARG A N 1
ATOM 795 C CA . ARG A 1 105 ? -5.944 1.454 -3.845 1.00 90.56 105 ARG A CA 1
ATOM 796 C C . ARG A 1 105 ? -4.607 0.724 -3.836 1.00 90.56 105 ARG A C 1
ATOM 798 O O . ARG A 1 105 ? -3.678 1.142 -3.147 1.00 90.56 105 ARG A O 1
ATOM 805 N N . LEU A 1 106 ? -4.497 -0.341 -4.620 1.00 91.19 106 LEU A N 1
ATOM 806 C CA . LEU A 1 106 ? -3.243 -1.040 -4.890 1.00 91.19 106 LEU A CA 1
ATOM 807 C C . LEU A 1 106 ? -3.002 -1.090 -6.392 1.00 91.19 106 LEU A C 1
ATOM 809 O O . LEU A 1 106 ? -3.753 -1.752 -7.104 1.00 91.19 106 LEU A O 1
ATOM 813 N N . PHE A 1 107 ? -1.932 -0.440 -6.847 1.00 90.12 107 PHE A N 1
ATOM 814 C CA . PHE A 1 107 ? -1.485 -0.512 -8.237 1.00 90.12 107 PHE A CA 1
ATOM 815 C C . PHE A 1 107 ? -0.463 -1.637 -8.436 1.00 90.12 107 PHE A C 1
ATOM 817 O O . PHE A 1 107 ? 0.492 -1.787 -7.664 1.00 90.12 107 PHE A O 1
ATOM 824 N N . LEU A 1 108 ? -0.673 -2.432 -9.479 1.00 89.06 108 LEU A N 1
ATOM 825 C CA . LEU A 1 108 ? 0.125 -3.599 -9.850 1.00 89.06 108 LEU A CA 1
ATOM 826 C C . LEU A 1 108 ? 0.623 -3.467 -11.294 1.00 89.06 108 LEU A C 1
ATOM 828 O O . LEU A 1 108 ? 0.231 -2.566 -12.036 1.00 89.06 108 LEU A O 1
ATOM 832 N N . ARG A 1 109 ? 1.495 -4.389 -11.714 1.00 84.62 109 ARG A N 1
ATOM 833 C CA . ARG A 1 109 ? 1.945 -4.463 -13.113 1.00 84.62 109 ARG A CA 1
ATOM 834 C C . ARG A 1 109 ? 0.776 -4.759 -14.064 1.00 84.62 109 ARG A C 1
ATOM 836 O O . ARG A 1 109 ? -0.201 -5.396 -13.671 1.00 84.62 109 ARG A O 1
ATOM 843 N N . LYS A 1 110 ? 0.940 -4.371 -15.338 1.00 80.75 110 LYS A N 1
ATOM 844 C CA . LYS A 1 110 ? -0.037 -4.570 -16.434 1.00 80.75 110 LYS A CA 1
ATOM 845 C C . LYS A 1 110 ? -1.407 -3.959 -16.146 1.00 80.75 110 LYS A C 1
ATOM 847 O O . LYS A 1 110 ? -2.436 -4.601 -16.320 1.00 80.75 110 LYS A O 1
ATOM 852 N N . ASP A 1 111 ? -1.384 -2.753 -15.610 1.00 78.00 111 ASP A N 1
ATOM 853 C CA . ASP A 1 111 ? -2.561 -1.987 -15.228 1.00 78.00 111 ASP A CA 1
ATOM 854 C C . ASP A 1 111 ? -3.505 -2.615 -14.196 1.00 78.00 111 ASP A C 1
ATOM 856 O O . ASP A 1 111 ? -4.563 -2.049 -13.921 1.00 78.00 111 ASP A O 1
ATOM 860 N N . GLY A 1 112 ? -3.109 -3.727 -13.573 1.00 85.06 112 GLY A N 1
ATOM 861 C CA . GLY A 1 112 ? -3.886 -4.359 -12.521 1.00 85.06 112 GLY A CA 1
ATOM 862 C C . GLY A 1 112 ? -4.081 -3.409 -11.345 1.00 85.06 112 GLY A C 1
ATOM 863 O O . GLY A 1 112 ? -3.126 -2.825 -10.831 1.00 85.06 112 GLY A O 1
ATOM 864 N N . GLU A 1 113 ? -5.319 -3.280 -10.889 1.00 89.12 113 GLU A N 1
ATOM 865 C CA . GLU A 1 113 ? -5.641 -2.476 -9.721 1.00 89.12 113 GLU A CA 1
ATOM 866 C C . GLU A 1 113 ? -6.606 -3.208 -8.798 1.00 89.12 113 GLU A C 1
ATOM 868 O O . GLU A 1 113 ? -7.534 -3.883 -9.242 1.00 89.12 113 GLU A O 1
ATOM 873 N N . TRP A 1 114 ? -6.377 -3.065 -7.496 1.00 89.38 114 TRP A N 1
ATOM 874 C CA . TRP A 1 114 ? -7.398 -3.339 -6.494 1.00 89.38 114 TRP A CA 1
ATOM 875 C C . TRP A 1 114 ? -7.873 -2.020 -5.927 1.00 89.38 114 TRP A C 1
ATOM 877 O O . TRP A 1 114 ? -7.062 -1.211 -5.473 1.00 89.38 114 TRP A O 1
ATOM 887 N N . ARG A 1 115 ? -9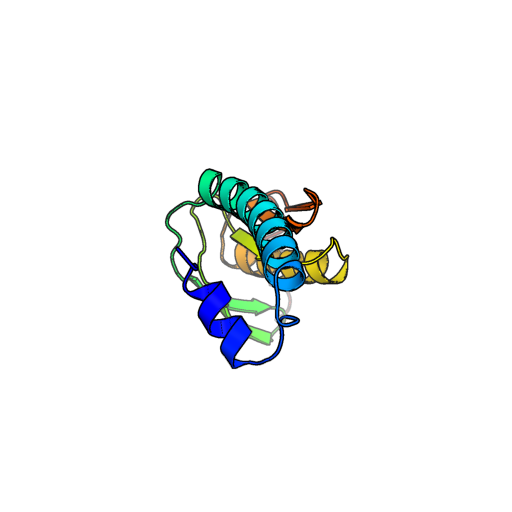.187 -1.828 -5.925 1.00 88.56 115 ARG A N 1
ATOM 888 C CA . ARG A 1 115 ? -9.825 -0.671 -5.316 1.00 88.56 115 ARG A CA 1
ATOM 889 C C . ARG A 1 115 ? -10.898 -1.146 -4.353 1.00 88.56 115 ARG A C 1
ATOM 891 O O . ARG A 1 115 ? -11.838 -1.825 -4.752 1.00 88.56 115 ARG A O 1
ATOM 898 N N . PHE A 1 116 ? -10.753 -0.754 -3.096 1.00 85.75 116 PHE A N 1
ATOM 899 C CA . PHE A 1 116 ? -11.778 -0.894 -2.076 1.00 85.75 116 PHE A CA 1
ATOM 900 C C . PHE A 1 116 ? -12.331 0.495 -1.770 1.00 85.75 116 PHE A C 1
ATOM 902 O O . PHE A 1 116 ? -11.592 1.406 -1.389 1.00 85.75 116 PHE A O 1
ATOM 909 N N . SER A 1 117 ? -13.630 0.671 -2.005 1.00 82.06 117 SER A N 1
ATOM 910 C CA . SER A 1 117 ? -14.354 1.880 -1.617 1.00 82.06 117 SER A CA 1
ATOM 911 C C . SER A 1 117 ? -14.399 1.993 -0.100 1.00 82.06 117 SER A C 1
ATOM 913 O O . SER A 1 117 ? -14.455 0.966 0.575 1.00 82.06 117 SER A O 1
ATOM 915 N N . ALA A 1 118 ? -14.460 3.220 0.418 1.00 73.06 118 ALA A N 1
ATOM 916 C CA . ALA A 1 118 ? -14.675 3.453 1.838 1.00 73.06 118 ALA A CA 1
ATOM 917 C C . ALA A 1 118 ? -15.897 2.658 2.317 1.00 73.06 118 ALA A C 1
ATOM 919 O O . ALA A 1 118 ? -17.026 2.881 1.862 1.00 73.06 118 ALA A O 1
ATOM 920 N N . ALA A 1 119 ? -15.673 1.692 3.205 1.00 63.28 119 ALA A N 1
ATOM 921 C CA . ALA A 1 119 ? -16.772 1.027 3.871 1.00 63.28 119 ALA A CA 1
ATOM 922 C C . ALA A 1 119 ? -17.447 2.079 4.754 1.00 63.28 119 ALA A C 1
ATOM 924 O O . ALA A 1 119 ? -16.874 2.531 5.746 1.00 63.28 119 ALA A O 1
ATOM 925 N N . CYS A 1 120 ? -18.659 2.496 4.374 1.00 42.44 120 CYS A N 1
ATOM 926 C CA . CYS A 1 120 ? -19.498 3.327 5.223 1.00 42.44 120 CYS A CA 1
ATOM 927 C C . CYS A 1 120 ? -19.497 2.687 6.616 1.00 42.44 120 CYS A C 1
ATOM 929 O O . CYS A 1 120 ? -19.860 1.518 6.759 1.00 42.44 120 CYS A O 1
ATOM 931 N N . SER A 1 121 ? -19.063 3.433 7.632 1.00 46.97 121 SER A N 1
ATOM 932 C CA . SER A 1 121 ? -18.897 2.992 9.026 1.00 46.97 121 SER A CA 1
ATOM 933 C C . SER A 1 121 ? -20.225 2.648 9.731 1.00 46.97 121 SER A C 1
ATOM 935 O O . SER A 1 121 ? -20.358 2.748 10.949 1.00 46.97 121 SER A O 1
ATOM 937 N N . ARG A 1 122 ? -21.229 2.204 8.969 1.00 43.25 122 ARG A N 1
ATOM 938 C CA . ARG A 1 122 ? -22.570 1.808 9.394 1.00 43.25 122 ARG A CA 1
ATOM 939 C C . ARG A 1 122 ? -22.641 0.390 9.972 1.00 43.25 122 ARG A C 1
ATOM 941 O O . ARG A 1 122 ? -23.718 -0.035 10.358 1.00 43.25 122 ARG A O 1
ATOM 948 N N . ASN A 1 123 ? -21.504 -0.297 10.103 1.00 46.38 123 ASN A N 1
ATOM 949 C CA . ASN A 1 123 ? -21.365 -1.504 10.930 1.00 46.38 123 ASN A CA 1
ATOM 950 C C . ASN A 1 123 ? -20.549 -1.253 12.214 1.00 46.38 123 ASN A C 1
ATOM 952 O O . ASN A 1 123 ? -19.954 -2.163 12.786 1.00 46.38 123 ASN A O 1
ATOM 956 N N . ARG A 1 124 ? -20.538 -0.007 12.702 1.00 43.38 124 ARG A N 1
ATOM 957 C CA . ARG A 1 124 ? -20.073 0.360 14.046 1.00 43.38 124 ARG A CA 1
ATOM 958 C C . ARG A 1 124 ? -21.114 -0.056 15.098 1.00 43.38 124 ARG A C 1
ATOM 960 O O . ARG A 1 124 ? -21.680 0.831 15.708 1.00 43.38 124 ARG A O 1
ATOM 967 N N . LEU A 1 125 ? -21.440 -1.345 15.261 1.00 42.09 125 LEU A N 1
ATOM 968 C CA . LEU A 1 125 ? -22.065 -1.893 16.491 1.00 42.09 125 LEU A CA 1
ATOM 969 C C . LEU A 1 125 ? -22.324 -3.418 16.416 1.00 42.09 125 LEU A C 1
ATOM 971 O O . LEU A 1 125 ? -23.459 -3.861 16.528 1.00 42.09 125 LEU A O 1
ATOM 975 N N . CYS A 1 126 ? -21.308 -4.266 16.226 1.00 39.31 126 CYS A N 1
ATOM 976 C CA . CYS A 1 126 ? -21.481 -5.706 16.534 1.00 39.31 126 CYS A CA 1
ATOM 977 C C . CYS A 1 126 ? -20.315 -6.341 17.306 1.00 39.31 126 CYS A C 1
ATOM 979 O O . CYS A 1 126 ? -20.486 -7.422 17.850 1.00 39.31 126 CYS A O 1
ATOM 981 N N . ILE A 1 127 ? -19.153 -5.687 17.401 1.00 43.97 127 ILE A N 1
ATOM 982 C CA . ILE A 1 127 ? -17.977 -6.223 18.118 1.00 43.97 127 ILE A CA 1
ATOM 983 C C . ILE A 1 127 ? -17.805 -5.665 19.542 1.00 43.97 127 ILE A C 1
ATOM 985 O O . ILE A 1 127 ? -16.938 -6.117 20.278 1.00 43.97 127 ILE A O 1
ATOM 989 N N . THR A 1 128 ? -18.672 -4.745 19.980 1.00 42.16 128 THR A N 1
ATOM 990 C CA . THR A 1 128 ? -18.745 -4.263 21.374 1.00 42.16 128 THR A CA 1
ATOM 991 C C . THR A 1 128 ? -20.107 -4.602 21.983 1.00 42.16 128 THR A C 1
ATOM 993 O O . THR A 1 128 ? -20.889 -3.729 22.353 1.00 42.16 128 THR A O 1
ATOM 996 N N . SER A 1 129 ? -20.466 -5.880 22.010 1.00 43.69 129 SER A N 1
ATOM 997 C CA . SER A 1 129 ? -21.558 -6.377 22.852 1.00 43.69 129 SER A CA 1
ATOM 998 C C . SER A 1 129 ? -21.266 -7.820 23.213 1.00 43.69 129 SER A C 1
ATOM 1000 O O . SER A 1 129 ? -21.743 -8.726 22.540 1.00 43.69 129 SER A O 1
ATOM 1002 N N . HIS A 1 130 ? -20.416 -7.996 24.223 1.00 40.81 130 HIS A N 1
ATOM 1003 C CA . HIS A 1 130 ? -20.525 -8.980 25.308 1.00 40.81 130 HIS A CA 1
ATOM 1004 C C . HIS A 1 130 ? -19.234 -8.914 26.135 1.00 40.81 130 HIS A C 1
ATOM 1006 O O . HIS A 1 130 ? -18.277 -9.627 25.838 1.00 40.81 130 HIS A O 1
ATOM 1012 N N . ASN A 1 131 ? -19.177 -7.983 27.091 1.00 35.41 131 ASN A N 1
ATOM 1013 C CA . ASN A 1 131 ? -19.057 -8.225 28.540 1.00 35.41 131 ASN A CA 1
ATOM 1014 C C . ASN A 1 131 ? -18.795 -6.890 29.248 1.00 35.41 131 ASN A C 1
ATOM 1016 O O . ASN A 1 131 ? -17.793 -6.234 28.888 1.00 35.41 131 ASN A O 1
#

pLDDT: mean 76.69, std 15.03, range [35.41, 91.19]

InterPro domains:
  IPR011335 Restriction endonuclease type II-like [SSF52980] (10-118)
  IPR041500 RecBCD enzyme subunit RecC, C-terminal [PF17946] (5-108)

Foldseek 3Di:
DDDPVLVVCVVVVNADDDPRSVVVVVVLVVQVVVLVVVLVVPADQFAKDWFFDDFLNDTDTDIDGRADLQGAEAEDAADDDVVVLVVQVVVLVSCVRVPRQHKHWYAYTPRDIDIDHRDPNVPPPDRPPDD

Organism: Escherichia coli (NCBI:txid562)